Protein AF-A0A9P8DM00-F1 (afdb_monomer)

pLDDT: mean 84.56, std 12.72, range [38.66, 95.94]

Solvent-accessible surface area (backbone atoms only — not comparable to full-atom values): 9082 Å² total; per-residue (Å²): 129,83,69,94,78,45,73,66,55,55,51,45,54,50,52,52,51,48,61,69,70,50,79,86,58,82,42,66,46,72,51,55,75,40,94,86,37,88,88,42,69,42,74,44,47,40,82,42,102,89,41,63,56,70,73,44,56,62,66,75,35,18,30,26,32,101,84,58,50,77,59,54,55,57,74,36,71,67,59,79,47,95,82,64,85,55,57,67,87,50,25,29,53,93,84,64,45,76,64,58,52,50,54,52,48,55,51,36,75,76,53,69,53,59,90,75,42,53,21,62,68,42,23,52,38,45,51,34,34,74,72,68,76,42,73,58,42,67,52,51,37,52,49,41,41,36,52,40,70,66,74,108

InterPro domains:
  IPR000608 Ubiquitin-conjugating (UBC), catalytic core domain [PF00179] (59-138)
  IPR000608 Ubiquitin-conjugating (UBC), catalytic core domain [PS50127] (1-150)
  IPR016135 Ubiquitin-conjugating enzyme/RWD-like [G3DSA:3.10.110.10] (4-58)
  IPR016135 Ubiquitin-conjugating enzyme/RWD-like [G3DSA:3.10.110.10] (59-151)
  IPR016135 Ubiquitin-conjugating enzyme/RWD-like [SSF54495] (8-146)
  IPR023313 Ubiquitin-conjugating enzyme, active site [PS00183] (60-75)
  IPR050113 Ubiquitin-conjugating enzyme E2-like [PTHR24067] (59-141)

Mean predicted aligned error: 6.8 Å

Secondary structure (DSSP, 8-state):
---TT-HHHHHHHHHHHHHHH--SSTTEEEEESSTT-TT-EEEEEEEETTEEE-S-SPP--TTB-TTS-B--GGGS-SSPPTTS-S-GGGS--TT--HHHHHHHHHHHHHS---SS-S-HHHHHHHHHHHTTS--HHHHHHHHHHHHHTT--

Structure (mmCIF, N/CA/C/O backbone):
data_AF-A0A9P8DM00-F1
#
_entry.id   AF-A0A9P8DM00-F1
#
loop_
_atom_site.group_PDB
_atom_site.id
_atom_site.type_symbol
_atom_site.label_atom_id
_atom_site.label_alt_id
_atom_site.label_comp_id
_atom_site.label_asym_id
_atom_site.label_entity_id
_atom_site.label_seq_id
_atom_site.pdbx_PDB_ins_code
_atom_site.Cartn_x
_atom_site.Cartn_y
_atom_site.Cartn_z
_atom_site.occupancy
_atom_site.B_iso_or_equiv
_atom_site.auth_seq_id
_atom_site.auth_comp_id
_atom_site.auth_asym_id
_atom_site.auth_atom_id
_atom_site.pdbx_PDB_model_num
ATOM 1 N N . MET A 1 1 ? 9.308 -17.561 -19.309 1.00 40.72 1 MET A N 1
ATOM 2 C CA . MET A 1 1 ? 10.362 -17.100 -18.381 1.00 40.72 1 MET A CA 1
ATOM 3 C C . MET A 1 1 ? 10.767 -15.709 -18.829 1.00 40.72 1 MET A C 1
ATOM 5 O O . MET A 1 1 ? 11.214 -15.578 -19.961 1.00 40.72 1 MET A O 1
ATOM 9 N N . ALA A 1 2 ? 10.500 -14.673 -18.033 1.00 38.66 2 ALA A N 1
ATOM 10 C CA . ALA A 1 2 ? 10.851 -13.305 -18.405 1.00 38.66 2 ALA A CA 1
ATOM 11 C C . ALA A 1 2 ? 12.381 -13.181 -18.434 1.00 38.66 2 ALA A C 1
ATOM 13 O O . ALA A 1 2 ? 13.049 -13.337 -17.415 1.00 38.66 2 ALA A O 1
ATOM 14 N N . THR A 1 3 ? 12.944 -12.985 -19.623 1.00 45.81 3 THR A N 1
ATOM 15 C CA . THR A 1 3 ? 14.379 -12.784 -19.800 1.00 45.81 3 THR A CA 1
ATOM 16 C C . THR A 1 3 ? 14.797 -11.489 -19.114 1.00 45.81 3 THR A C 1
ATOM 18 O O . THR A 1 3 ? 14.094 -10.480 -19.147 1.00 45.81 3 THR A O 1
ATOM 21 N N . SER A 1 4 ? 15.977 -11.511 -18.509 1.00 51.03 4 SER A N 1
ATOM 22 C CA . SER A 1 4 ? 16.642 -10.436 -17.766 1.00 51.03 4 SER A CA 1
ATOM 23 C C . SER A 1 4 ? 16.974 -9.163 -18.578 1.00 51.03 4 SER A C 1
ATOM 25 O O . SER A 1 4 ? 17.860 -8.413 -18.179 1.00 51.03 4 SER A O 1
ATOM 27 N N . SER A 1 5 ? 16.286 -8.902 -19.695 1.00 58.06 5 SER A N 1
ATOM 28 C CA . SER A 1 5 ? 16.667 -7.951 -20.749 1.00 58.06 5 SER A CA 1
ATOM 29 C C . SER A 1 5 ? 15.751 -6.728 -20.908 1.00 58.06 5 SER A C 1
ATOM 31 O O . SER A 1 5 ? 15.972 -5.930 -21.815 1.00 58.06 5 SER A O 1
ATOM 33 N N . ALA A 1 6 ? 14.720 -6.552 -20.076 1.00 80.25 6 ALA A N 1
ATOM 34 C CA . ALA A 1 6 ? 13.846 -5.378 -20.149 1.00 80.25 6 ALA A CA 1
ATOM 35 C C . ALA A 1 6 ? 14.446 -4.180 -19.376 1.00 80.25 6 ALA A C 1
ATOM 37 O O . ALA A 1 6 ? 14.883 -4.370 -18.239 1.00 80.25 6 ALA A O 1
ATOM 38 N N . PRO A 1 7 ? 14.414 -2.940 -19.910 1.00 89.62 7 PRO A N 1
ATOM 39 C CA . PRO A 1 7 ? 14.871 -1.740 -19.196 1.00 89.62 7 PRO A CA 1
ATOM 40 C C . PRO A 1 7 ? 14.265 -1.585 -17.791 1.00 89.62 7 PRO A C 1
ATOM 42 O O . PRO A 1 7 ? 14.970 -1.221 -16.852 1.00 89.62 7 PRO A O 1
ATOM 45 N N . ALA A 1 8 ? 12.988 -1.950 -17.629 1.00 91.88 8 ALA A N 1
ATOM 46 C CA . ALA A 1 8 ? 12.302 -1.969 -16.338 1.00 91.88 8 ALA A CA 1
ATOM 47 C C . ALA A 1 8 ? 12.944 -2.950 -15.340 1.00 91.88 8 ALA A C 1
ATOM 49 O O . ALA A 1 8 ? 13.168 -2.597 -14.187 1.00 91.88 8 ALA A O 1
ATOM 50 N N . ALA A 1 9 ? 13.319 -4.153 -15.787 1.00 93.56 9 ALA A N 1
ATOM 51 C CA . ALA A 1 9 ? 13.975 -5.143 -14.934 1.00 93.56 9 ALA A CA 1
ATOM 52 C C . ALA A 1 9 ? 15.347 -4.651 -14.444 1.00 93.56 9 ALA A C 1
ATOM 54 O O . ALA A 1 9 ? 15.710 -4.875 -13.293 1.00 93.56 9 ALA A O 1
ATOM 55 N N . SER A 1 10 ? 16.108 -3.958 -15.297 1.00 94.38 10 SER A N 1
ATOM 56 C CA . SER A 1 10 ? 17.395 -3.363 -14.912 1.00 94.38 10 SER A CA 1
ATOM 57 C C . SER A 1 10 ? 17.233 -2.226 -13.899 1.00 94.38 10 SER A C 1
ATOM 59 O O . SER A 1 10 ? 18.013 -2.148 -12.951 1.00 94.38 10 SER A O 1
ATOM 61 N N . LEU A 1 11 ? 16.213 -1.375 -14.070 1.00 94.69 11 LEU A N 1
ATOM 62 C CA . LEU A 1 11 ? 15.884 -0.313 -13.115 1.00 94.69 11 LEU A CA 1
ATOM 63 C C . LEU A 1 11 ? 15.507 -0.893 -11.746 1.00 94.69 11 LEU A C 1
ATOM 65 O O . LEU A 1 11 ? 16.098 -0.502 -10.741 1.00 94.69 11 LEU A O 1
ATOM 69 N N . LEU A 1 12 ? 14.591 -1.864 -11.720 1.00 95.50 12 LEU A N 1
ATOM 70 C CA . LEU A 1 12 ? 14.128 -2.496 -10.484 1.00 95.50 12 LEU A CA 1
ATOM 71 C C . LEU A 1 12 ? 15.259 -3.233 -9.755 1.00 95.50 12 LEU A C 1
ATOM 73 O O . LEU A 1 12 ? 15.365 -3.123 -8.540 1.00 95.50 12 LEU A O 1
ATOM 77 N N . LYS A 1 13 ? 16.170 -3.910 -10.472 1.00 94.44 13 LYS A N 1
ATOM 78 C CA . LYS A 1 13 ? 17.369 -4.524 -9.861 1.00 94.44 13 LYS A CA 1
ATOM 79 C C . LYS A 1 13 ? 18.252 -3.501 -9.156 1.00 94.44 13 LYS A C 1
ATOM 81 O O . LYS A 1 13 ? 18.786 -3.788 -8.087 1.00 94.44 13 LYS A O 1
ATOM 86 N N . ARG A 1 14 ? 18.443 -2.330 -9.771 1.00 94.38 14 ARG A N 1
ATOM 87 C CA . ARG A 1 14 ? 19.230 -1.249 -9.173 1.00 94.38 14 ARG A CA 1
ATOM 88 C C . ARG A 1 14 ? 18.538 -0.718 -7.916 1.00 94.38 14 ARG A C 1
ATOM 90 O O . ARG A 1 14 ? 19.183 -0.677 -6.876 1.00 94.38 14 ARG A O 1
ATOM 97 N N . GLN A 1 15 ? 17.244 -0.410 -8.003 1.00 94.25 15 GLN A N 1
ATOM 98 C CA . GLN A 1 15 ? 16.456 0.098 -6.874 1.00 94.25 15 GLN A CA 1
ATOM 99 C C . GLN A 1 15 ? 16.395 -0.900 -5.710 1.00 94.25 15 GLN A C 1
ATOM 101 O O . GLN A 1 15 ? 16.573 -0.502 -4.566 1.00 94.25 15 GLN A O 1
ATOM 106 N N . LEU A 1 16 ? 16.232 -2.200 -5.983 1.00 93.75 16 LEU A N 1
ATOM 107 C CA . LEU A 1 16 ? 16.249 -3.232 -4.940 1.00 93.75 16 LEU A CA 1
ATOM 108 C C . LEU A 1 16 ? 17.587 -3.239 -4.197 1.00 93.75 16 LEU A C 1
ATOM 110 O O . LEU A 1 16 ? 17.628 -3.257 -2.971 1.00 93.75 16 LEU A O 1
ATOM 114 N N . LYS A 1 17 ? 18.694 -3.185 -4.945 1.00 92.19 17 LYS A N 1
ATOM 115 C CA . LYS A 1 17 ? 20.036 -3.161 -4.360 1.00 92.19 17 LYS A CA 1
ATOM 116 C C . LYS A 1 17 ? 20.283 -1.889 -3.545 1.00 92.19 17 LYS A C 1
ATOM 118 O O . LYS A 1 17 ? 20.928 -1.966 -2.504 1.00 92.19 17 LYS A O 1
ATOM 123 N N . GLU A 1 18 ? 19.792 -0.744 -4.015 1.00 91.06 18 GLU A N 1
ATOM 124 C CA . GLU A 1 18 ? 19.846 0.530 -3.286 1.00 91.06 18 GLU A CA 1
ATOM 125 C C . GLU A 1 18 ? 19.081 0.428 -1.963 1.00 91.06 18 GLU A C 1
ATOM 127 O O . GLU A 1 18 ? 19.649 0.731 -0.919 1.00 91.06 18 GLU A O 1
ATOM 132 N N . MET A 1 19 ? 17.862 -0.113 -1.976 1.00 89.75 19 MET A N 1
ATOM 133 C CA . MET A 1 19 ? 17.061 -0.301 -0.763 1.00 89.75 19 MET A CA 1
ATOM 134 C C . MET A 1 19 ? 17.667 -1.303 0.225 1.00 89.75 19 MET A C 1
ATOM 136 O O . MET A 1 19 ? 17.598 -1.086 1.429 1.00 89.75 19 MET A O 1
ATOM 140 N N . GLN A 1 20 ? 18.283 -2.385 -0.257 1.00 87.75 20 GLN A N 1
ATOM 141 C CA . GLN A 1 20 ? 18.938 -3.381 0.602 1.00 87.75 20 GLN A CA 1
ATOM 142 C C . GLN A 1 20 ? 20.265 -2.886 1.198 1.00 87.75 20 GLN A C 1
ATOM 144 O O . GLN A 1 20 ? 20.689 -3.368 2.248 1.00 87.75 20 GLN A O 1
ATOM 149 N N . ALA A 1 21 ? 20.948 -1.958 0.523 1.00 85.62 21 ALA A N 1
ATOM 150 C CA . ALA A 1 21 ? 22.197 -1.363 0.997 1.00 85.62 21 ALA A CA 1
ATOM 151 C C . ALA A 1 21 ? 21.978 -0.089 1.830 1.00 85.62 21 ALA A C 1
ATOM 153 O O . ALA A 1 21 ? 22.847 0.278 2.629 1.00 85.62 21 ALA A O 1
ATOM 154 N N . GLY A 1 22 ? 20.852 0.592 1.614 1.00 72.06 22 GLY A N 1
ATOM 155 C CA . GLY A 1 22 ? 20.479 1.830 2.279 1.00 72.06 22 GLY A CA 1
ATOM 156 C C . GLY A 1 22 ? 20.305 1.629 3.779 1.00 72.06 22 GLY A C 1
ATOM 157 O O . GLY A 1 22 ? 19.653 0.693 4.233 1.00 72.06 22 GLY A O 1
ATOM 158 N N . LYS A 1 23 ? 20.898 2.529 4.566 1.00 66.62 23 LYS A N 1
ATOM 159 C CA . LYS A 1 23 ? 20.697 2.594 6.025 1.00 66.62 23 LYS A CA 1
ATOM 160 C C . LYS A 1 23 ? 19.678 3.662 6.419 1.00 66.62 23 LYS A C 1
ATOM 162 O O . LYS A 1 23 ? 19.413 3.842 7.603 1.00 66.62 23 LYS A O 1
ATOM 167 N N . ASP A 1 24 ? 19.151 4.371 5.427 1.00 64.25 24 ASP A N 1
ATOM 168 C CA . ASP A 1 24 ? 18.472 5.649 5.618 1.00 64.25 24 ASP A CA 1
ATOM 169 C C . ASP A 1 24 ? 17.006 5.489 6.033 1.00 64.25 24 ASP A C 1
ATOM 171 O O . ASP A 1 24 ? 16.407 6.444 6.524 1.00 64.25 24 ASP A O 1
ATOM 175 N N . ILE A 1 25 ? 16.445 4.275 5.930 1.00 65.69 25 ILE A N 1
ATOM 176 C CA . ILE A 1 25 ? 15.095 3.979 6.413 1.00 65.69 25 ILE A CA 1
ATOM 177 C C . ILE A 1 25 ? 15.129 2.835 7.430 1.00 65.69 25 ILE A C 1
ATOM 179 O O . ILE A 1 25 ? 15.028 1.660 7.059 1.00 65.69 25 ILE A O 1
ATOM 183 N N . PRO A 1 26 ? 15.286 3.147 8.730 1.00 68.56 26 PRO A N 1
ATOM 184 C CA . PRO A 1 26 ? 15.208 2.135 9.768 1.00 68.56 26 PRO A CA 1
ATOM 185 C C . PRO A 1 26 ? 13.828 1.474 9.737 1.00 68.56 26 PRO A C 1
ATOM 187 O O . PRO A 1 26 ? 12.801 2.145 9.672 1.00 68.56 26 PRO A 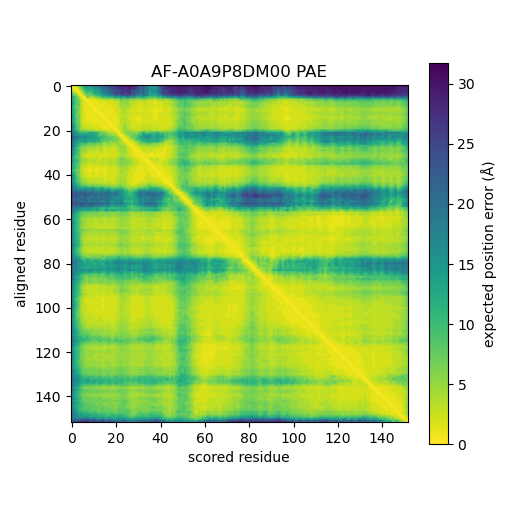O 1
ATOM 190 N N . GLY A 1 27 ? 13.817 0.145 9.776 1.00 73.31 27 GLY A N 1
ATOM 191 C CA . GLY A 1 27 ? 12.584 -0.631 9.848 1.00 73.31 27 GLY A CA 1
ATOM 192 C C . GLY A 1 27 ? 12.014 -1.111 8.517 1.00 73.31 27 GLY A C 1
ATOM 193 O O . GLY A 1 27 ? 11.008 -1.805 8.537 1.00 73.31 27 GLY A O 1
ATOM 194 N N . ILE A 1 28 ? 12.642 -0.836 7.371 1.00 80.56 28 ILE A N 1
ATOM 195 C CA . ILE A 1 28 ? 12.250 -1.468 6.103 1.00 80.56 28 ILE A CA 1
ATOM 196 C C . ILE A 1 28 ? 13.187 -2.633 5.792 1.00 80.56 28 ILE A C 1
ATOM 198 O O . ILE A 1 28 ? 14.405 -2.476 5.754 1.00 80.56 28 ILE A O 1
ATOM 202 N N . SER A 1 29 ? 12.612 -3.797 5.508 1.00 84.12 29 SER A N 1
ATOM 203 C CA . SER A 1 29 ? 13.309 -4.906 4.860 1.00 84.12 29 SER A CA 1
ATOM 204 C C . SER A 1 29 ? 12.566 -5.273 3.582 1.00 84.12 29 SER A C 1
ATOM 206 O O . SER A 1 29 ? 11.340 -5.340 3.581 1.00 84.12 29 SER A O 1
ATOM 208 N N . CYS A 1 30 ? 13.292 -5.475 2.485 1.00 89.62 30 CYS A N 1
ATOM 209 C CA . CYS A 1 30 ? 12.709 -5.846 1.200 1.00 89.62 30 CYS A CA 1
ATOM 210 C C . CYS A 1 30 ? 13.487 -6.989 0.540 1.00 89.62 30 CYS A C 1
ATOM 212 O O . CYS A 1 30 ? 14.722 -7.059 0.595 1.00 89.62 30 CYS A O 1
ATOM 214 N N . GLY A 1 31 ? 12.738 -7.880 -0.096 1.00 91.69 31 GLY A N 1
ATOM 215 C CA . GLY A 1 31 ? 13.225 -9.063 -0.788 1.00 91.69 31 GLY A CA 1
ATOM 216 C C . GLY A 1 31 ? 12.353 -9.388 -1.993 1.00 91.69 31 GLY A C 1
ATOM 217 O O . GLY A 1 31 ? 11.377 -8.695 -2.286 1.00 91.69 31 GLY A O 1
ATOM 218 N N . LEU A 1 32 ? 12.723 -10.441 -2.715 1.00 94.56 32 LEU A N 1
ATOM 219 C CA . LEU A 1 32 ? 11.905 -10.976 -3.795 1.00 94.56 32 LEU A CA 1
ATOM 220 C C . LEU A 1 32 ? 11.110 -12.158 -3.270 1.00 94.56 32 LEU A C 1
ATOM 222 O O . LEU A 1 32 ? 11.670 -13.029 -2.614 1.00 94.56 32 LEU A O 1
ATOM 226 N N . VAL A 1 33 ? 9.832 -12.232 -3.641 1.00 92.31 33 VAL A N 1
ATOM 227 C CA . VAL A 1 33 ? 9.010 -13.423 -3.361 1.00 92.31 33 VAL A CA 1
ATOM 228 C C . VAL A 1 33 ? 9.616 -14.652 -4.053 1.00 92.31 33 VAL A C 1
ATOM 230 O O . VAL A 1 33 ? 9.567 -15.773 -3.554 1.00 92.31 33 VAL A O 1
ATOM 233 N N . ASN A 1 34 ? 10.201 -14.435 -5.233 1.00 91.88 34 ASN A N 1
ATOM 234 C CA . ASN A 1 34 ? 10.924 -15.435 -6.001 1.00 91.88 34 ASN A CA 1
ATOM 235 C C . ASN A 1 34 ? 12.136 -14.776 -6.663 1.00 91.88 34 ASN A C 1
ATOM 237 O O . ASN A 1 34 ? 11.972 -13.862 -7.470 1.00 91.88 34 ASN A O 1
ATOM 241 N N . ASP A 1 35 ? 13.340 -15.290 -6.404 1.00 90.56 35 ASP A N 1
ATOM 242 C CA . ASP A 1 35 ? 14.604 -14.762 -6.948 1.00 90.56 35 ASP A CA 1
ATOM 243 C C . ASP A 1 35 ? 14.643 -14.679 -8.486 1.00 90.56 35 ASP A C 1
ATOM 245 O O . ASP A 1 35 ? 15.432 -13.930 -9.069 1.00 90.56 35 ASP A O 1
ATOM 249 N N . ASN A 1 36 ? 13.771 -15.424 -9.170 1.00 91.25 36 ASN A N 1
ATOM 250 C CA . ASN A 1 36 ? 13.654 -15.407 -10.626 1.00 91.25 36 ASN A CA 1
ATOM 251 C C . ASN A 1 36 ? 12.684 -14.337 -11.161 1.00 91.25 36 ASN A C 1
ATOM 253 O O . ASN A 1 36 ? 12.569 -14.189 -12.381 1.00 91.25 36 ASN A O 1
ATOM 257 N N . ASN A 1 37 ? 11.981 -13.600 -10.295 1.00 93.38 37 ASN A N 1
ATOM 258 C CA . ASN A 1 37 ? 10.991 -12.596 -10.673 1.00 93.38 37 ASN A CA 1
ATOM 259 C C . ASN A 1 37 ? 11.233 -11.251 -9.970 1.00 93.38 37 ASN A C 1
ATOM 261 O O . ASN A 1 37 ? 10.749 -10.996 -8.875 1.00 93.38 37 ASN A O 1
ATOM 265 N N . ILE A 1 38 ? 11.913 -10.334 -10.661 1.00 94.31 38 ILE A N 1
ATOM 266 C CA . ILE A 1 38 ? 12.174 -8.974 -10.162 1.00 94.31 38 ILE A CA 1
ATOM 267 C C . ILE A 1 38 ? 10.913 -8.096 -10.052 1.00 94.31 38 ILE A C 1
ATOM 269 O O . ILE A 1 38 ? 11.005 -6.971 -9.579 1.00 94.31 38 ILE A O 1
ATOM 273 N N . PHE A 1 39 ? 9.750 -8.548 -10.519 1.00 94.88 39 PHE A N 1
ATOM 274 C CA . PHE A 1 39 ? 8.514 -7.759 -10.485 1.00 94.88 39 PHE A CA 1
ATOM 275 C C . PHE A 1 39 ? 7.638 -8.059 -9.260 1.00 94.88 39 PHE A C 1
ATOM 277 O O . PHE A 1 39 ? 6.638 -7.376 -9.063 1.00 94.88 39 PHE A O 1
ATOM 284 N N . GLU A 1 40 ? 8.009 -9.044 -8.435 1.00 94.38 40 GLU A N 1
ATOM 285 C CA . GLU A 1 40 ? 7.261 -9.443 -7.237 1.00 94.38 40 GLU A CA 1
ATOM 286 C C . GLU A 1 40 ? 8.149 -9.360 -5.998 1.00 94.38 40 GLU A C 1
ATOM 288 O O . GLU A 1 40 ? 9.096 -10.132 -5.828 1.00 94.38 40 GLU A O 1
ATOM 293 N N . TRP A 1 41 ? 7.863 -8.370 -5.157 1.00 93.69 41 TRP A N 1
ATOM 294 C CA . TRP A 1 41 ? 8.661 -8.053 -3.980 1.00 93.69 41 TRP A CA 1
ATOM 295 C C . TRP A 1 41 ? 7.864 -8.366 -2.723 1.00 93.69 41 TRP A C 1
ATOM 297 O O . TRP A 1 41 ? 6.656 -8.137 -2.670 1.00 93.69 41 TRP A O 1
ATOM 307 N N . GLU A 1 42 ? 8.565 -8.843 -1.708 1.00 90.25 42 GLU A N 1
ATOM 308 C CA . GLU A 1 42 ? 8.071 -8.900 -0.341 1.00 90.25 42 GLU A CA 1
ATOM 309 C C . GLU A 1 42 ? 8.731 -7.788 0.471 1.00 90.25 42 GLU A C 1
ATOM 311 O O . GLU A 1 42 ? 9.924 -7.505 0.329 1.00 90.25 42 GLU A O 1
ATOM 316 N N . VAL A 1 43 ? 7.938 -7.119 1.302 1.00 87.62 43 VAL A N 1
ATOM 317 C CA . VAL A 1 43 ? 8.403 -6.012 2.134 1.00 87.62 43 VAL A CA 1
ATOM 318 C C . VAL A 1 43 ? 7.909 -6.236 3.550 1.00 87.62 43 VAL A C 1
ATOM 320 O O . VAL A 1 43 ? 6.718 -6.429 3.777 1.00 87.62 43 VAL A O 1
ATOM 323 N N . MET A 1 44 ? 8.828 -6.166 4.505 1.00 81.38 44 MET A N 1
ATOM 324 C CA . MET A 1 44 ? 8.527 -6.144 5.928 1.00 81.38 44 MET A CA 1
ATOM 325 C C . MET A 1 44 ? 8.746 -4.731 6.461 1.00 81.38 44 MET A C 1
ATOM 327 O O . MET A 1 44 ? 9.831 -4.161 6.311 1.00 81.38 44 MET A O 1
ATOM 331 N N . LEU A 1 45 ? 7.710 -4.182 7.094 1.00 79.12 45 LEU A N 1
ATOM 332 C CA . LEU A 1 45 ? 7.738 -2.871 7.735 1.00 79.12 45 LEU A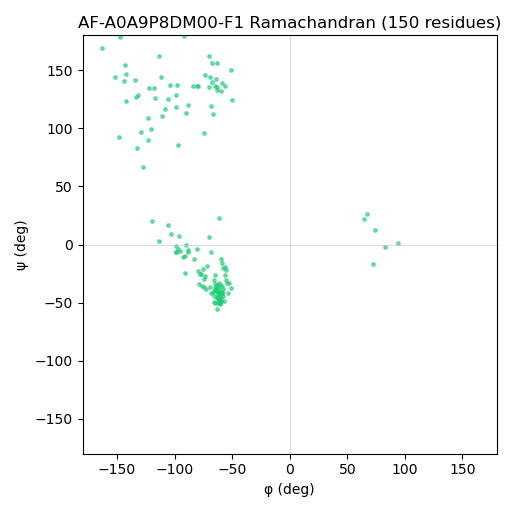 CA 1
ATOM 333 C C . LEU A 1 45 ? 7.729 -3.045 9.260 1.00 79.12 45 LEU A C 1
ATOM 335 O O . LEU A 1 45 ? 6.765 -3.538 9.848 1.00 79.12 45 LEU A O 1
ATOM 339 N N . MET A 1 46 ? 8.801 -2.605 9.906 1.00 74.31 46 MET A N 1
ATOM 340 C CA . MET A 1 46 ? 8.923 -2.443 11.352 1.00 74.31 46 MET A CA 1
ATOM 341 C C . MET A 1 46 ? 8.633 -0.976 11.673 1.00 74.31 46 MET A C 1
ATOM 343 O O . MET A 1 46 ? 9.533 -0.140 11.693 1.00 74.31 46 MET A O 1
ATOM 347 N N . ILE A 1 47 ? 7.351 -0.652 11.843 1.00 65.62 47 ILE A N 1
ATOM 348 C CA . ILE A 1 47 ? 6.885 0.737 11.985 1.00 65.62 47 ILE A CA 1
ATOM 349 C C . ILE A 1 47 ? 7.177 1.271 13.402 1.00 65.62 47 ILE A C 1
ATOM 351 O O . ILE A 1 47 ? 7.386 2.468 13.577 1.00 65.62 47 ILE A O 1
ATOM 355 N N . SER A 1 48 ? 7.292 0.393 14.404 1.00 60.25 48 SER A N 1
ATOM 356 C CA . SER A 1 48 ? 7.907 0.682 15.709 1.00 60.25 48 SER A CA 1
ATOM 357 C C . SER A 1 48 ? 8.255 -0.617 16.450 1.00 60.25 48 SER A C 1
ATOM 359 O O . SER A 1 48 ? 7.783 -1.689 16.065 1.00 60.25 48 SER A O 1
ATOM 361 N N . ASP A 1 49 ? 9.023 -0.527 17.545 1.00 53.06 49 ASP A N 1
ATOM 362 C CA . ASP A 1 49 ? 9.280 -1.657 18.463 1.00 53.06 49 ASP A CA 1
ATOM 363 C C . ASP A 1 49 ? 7.980 -2.290 19.005 1.00 53.06 49 ASP A C 1
ATOM 365 O O . ASP A 1 49 ? 7.964 -3.462 19.378 1.00 53.06 49 ASP A O 1
ATOM 369 N N . ASP A 1 50 ? 6.875 -1.537 18.977 1.00 49.03 50 ASP A N 1
ATOM 370 C CA . ASP A 1 50 ? 5.555 -1.963 19.446 1.00 49.03 50 ASP A CA 1
ATOM 371 C C . ASP A 1 50 ? 4.676 -2.577 18.339 1.00 49.03 50 ASP A C 1
ATOM 373 O O . ASP A 1 50 ? 3.596 -3.097 18.630 1.00 49.03 50 ASP A O 1
ATOM 377 N N . CYS A 1 51 ? 5.069 -2.477 17.061 1.00 51.66 51 CYS A N 1
ATOM 378 C CA . CYS A 1 51 ? 4.200 -2.847 15.946 1.00 51.66 51 CYS A CA 1
ATOM 379 C C . CYS A 1 51 ? 4.983 -3.391 14.745 1.00 51.66 51 CYS A C 1
ATOM 381 O O . CYS A 1 51 ? 5.413 -2.659 13.847 1.00 51.66 51 CYS A O 1
ATOM 383 N N . LYS A 1 52 ? 5.134 -4.717 14.726 1.00 52.47 52 LYS A N 1
ATOM 384 C CA . LYS A 1 52 ? 5.572 -5.466 13.548 1.00 52.47 52 LYS A CA 1
ATOM 385 C C . LYS A 1 52 ? 4.330 -5.819 12.727 1.00 52.47 52 LYS A C 1
ATOM 387 O O . LYS A 1 52 ? 3.433 -6.474 13.249 1.00 52.47 52 LYS A O 1
ATOM 392 N N . TYR A 1 53 ? 4.257 -5.369 11.476 1.00 59.75 53 TYR A N 1
ATOM 393 C CA . TYR A 1 53 ? 3.144 -5.701 10.583 1.00 59.75 53 TYR A CA 1
ATOM 394 C C . TYR A 1 53 ? 3.549 -6.848 9.656 1.00 59.75 53 TYR A C 1
ATOM 396 O O . TYR A 1 53 ? 4.469 -6.693 8.856 1.00 59.75 53 TYR A O 1
ATOM 404 N N . TYR A 1 54 ? 2.844 -7.979 9.747 1.00 53.62 54 TYR A N 1
ATOM 405 C CA . TYR A 1 54 ? 3.138 -9.187 8.960 1.00 53.62 54 TYR A CA 1
ATOM 406 C C . TYR A 1 54 ? 2.188 -9.422 7.777 1.00 53.62 54 TYR A C 1
ATOM 408 O O . TYR A 1 54 ? 2.244 -10.466 7.139 1.00 53.62 54 TYR A O 1
ATOM 416 N N . GLY A 1 55 ? 1.327 -8.455 7.442 1.00 60.41 55 GLY A N 1
ATOM 417 C CA . GLY A 1 55 ? 0.415 -8.547 6.293 1.00 60.41 55 GLY A CA 1
ATOM 418 C C . GLY A 1 55 ? -0.755 -9.529 6.462 1.00 60.41 55 GLY A C 1
ATOM 419 O O . GLY A 1 55 ? -1.746 -9.390 5.749 1.00 60.41 55 GLY A O 1
ATOM 420 N N . ASP A 1 56 ? -0.682 -10.445 7.429 1.00 67.81 56 ASP A N 1
ATOM 421 C CA . ASP A 1 56 ? -1.741 -11.380 7.815 1.00 67.81 56 ASP A CA 1
ATOM 422 C C . ASP A 1 56 ? -1.900 -11.393 9.354 1.00 67.81 56 ASP A C 1
ATOM 424 O O . ASP A 1 56 ? -0.890 -11.553 10.042 1.00 67.81 56 ASP A O 1
ATOM 428 N N . PRO A 1 57 ? -3.109 -11.191 9.918 1.00 77.81 57 PRO A N 1
ATOM 429 C CA . PRO A 1 57 ? -4.330 -10.790 9.223 1.00 77.81 57 PRO A CA 1
ATOM 430 C C . PRO A 1 57 ? -4.208 -9.405 8.588 1.00 77.81 57 PRO A C 1
ATOM 432 O O . PRO A 1 57 ? -3.415 -8.559 9.011 1.00 77.81 57 PRO A O 1
ATOM 435 N N . ILE A 1 58 ? -5.034 -9.174 7.563 1.00 87.31 58 ILE A N 1
ATOM 436 C CA . ILE A 1 58 ? -5.128 -7.887 6.866 1.00 87.31 58 ILE A CA 1
ATOM 437 C C . ILE A 1 58 ? -5.311 -6.767 7.903 1.00 87.31 58 ILE A C 1
ATOM 439 O O . ILE A 1 58 ? -6.255 -6.828 8.701 1.00 87.31 58 ILE A O 1
ATOM 443 N N . PRO A 1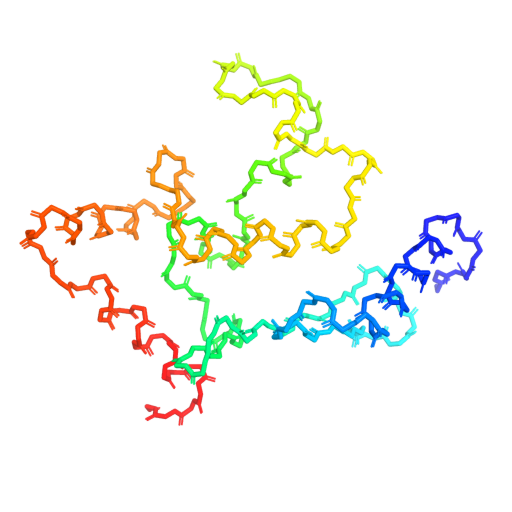 59 ? -4.442 -5.737 7.920 1.00 87.12 59 PRO A N 1
ATOM 444 C CA . PRO A 1 59 ? -4.495 -4.730 8.967 1.00 87.12 59 PRO A CA 1
ATOM 445 C C . PRO A 1 59 ? -5.814 -3.953 8.952 1.00 87.12 59 PRO A C 1
ATOM 447 O O . PRO A 1 59 ? -6.272 -3.476 7.912 1.00 87.12 59 PRO A O 1
ATOM 450 N N . PHE A 1 60 ? -6.401 -3.757 10.133 1.00 90.81 60 PHE A N 1
ATOM 451 C CA . PHE A 1 60 ? -7.567 -2.894 10.289 1.00 90.81 60 PHE A CA 1
ATOM 452 C C . PHE A 1 60 ? -7.147 -1.420 10.208 1.00 90.81 60 PHE A C 1
ATOM 454 O O . PHE A 1 60 ? -6.689 -0.844 11.198 1.00 90.81 60 PHE A O 1
ATOM 461 N N . HIS A 1 61 ? -7.272 -0.821 9.021 1.00 92.56 61 HIS A N 1
ATOM 462 C CA . HIS A 1 61 ? -6.766 0.520 8.726 1.00 92.56 61 HIS A CA 1
ATOM 463 C C . HIS A 1 61 ? -7.699 1.290 7.769 1.00 92.56 61 HIS A C 1
ATOM 465 O O . HIS A 1 61 ? -8.183 0.687 6.810 1.00 92.56 61 HIS A O 1
ATOM 471 N N . PRO A 1 62 ? -7.924 2.612 7.954 1.00 95.94 62 PRO A N 1
ATOM 472 C CA . PRO A 1 62 ? -8.793 3.420 7.084 1.00 95.94 62 PRO A CA 1
ATOM 473 C C . PRO A 1 62 ? -8.461 3.337 5.591 1.00 95.94 62 PRO A C 1
ATOM 475 O O . PRO A 1 62 ? -9.355 3.378 4.754 1.00 95.94 62 PRO A O 1
ATOM 478 N N . ASN A 1 63 ? -7.181 3.189 5.254 1.00 95.50 63 ASN A N 1
ATOM 479 C CA . ASN A 1 63 ? -6.685 3.197 3.876 1.00 95.50 63 ASN A CA 1
ATOM 480 C C . ASN A 1 63 ? -6.291 1.811 3.332 1.00 95.50 63 ASN A C 1
ATOM 482 O O . ASN A 1 63 ? -5.565 1.735 2.346 1.00 95.50 63 ASN A O 1
ATOM 486 N N . ILE A 1 64 ? -6.734 0.718 3.962 1.00 93.94 64 ILE A N 1
ATOM 487 C CA . ILE A 1 64 ? -6.497 -0.650 3.472 1.00 93.94 64 ILE A CA 1
ATOM 488 C C . ILE A 1 64 ? -7.839 -1.302 3.144 1.00 93.94 64 ILE A C 1
ATOM 490 O O . ILE A 1 64 ? -8.741 -1.336 3.979 1.00 93.94 64 ILE A O 1
ATOM 494 N N . TYR A 1 65 ? -7.972 -1.809 1.922 1.00 93.81 65 TYR A N 1
ATOM 495 C CA . TYR A 1 65 ? -9.148 -2.556 1.483 1.00 93.81 65 TYR A CA 1
ATOM 496 C C . TYR A 1 65 ? -9.229 -3.929 2.164 1.00 93.81 65 TYR A C 1
ATOM 498 O O . TYR A 1 65 ? -8.228 -4.483 2.610 1.00 93.81 65 TYR A O 1
ATOM 506 N N . GLU A 1 66 ? -10.410 -4.547 2.145 1.00 90.50 66 GLU A N 1
ATOM 507 C CA . GLU A 1 66 ? -10.641 -5.897 2.693 1.00 90.50 66 GLU A CA 1
ATOM 508 C C . GLU A 1 66 ? -9.782 -6.997 2.049 1.00 90.50 66 GLU A C 1
ATOM 510 O O . GLU A 1 66 ? -9.665 -8.084 2.599 1.00 90.50 66 GLU A O 1
ATOM 515 N N . ASN A 1 67 ? -9.178 -6.728 0.888 1.00 90.00 67 ASN A N 1
ATOM 516 C CA . ASN A 1 67 ? -8.254 -7.628 0.196 1.00 90.00 67 ASN A CA 1
ATOM 517 C C . ASN A 1 67 ? -6.769 -7.332 0.490 1.00 90.00 67 ASN A C 1
ATOM 519 O O . ASN A 1 67 ? -5.899 -7.877 -0.186 1.00 90.00 67 ASN A O 1
ATOM 523 N N . GLY A 1 68 ? -6.476 -6.430 1.430 1.00 90.19 68 GLY A N 1
ATOM 524 C CA . GLY A 1 68 ? -5.120 -6.056 1.830 1.00 90.19 68 GLY A CA 1
ATOM 525 C C . GLY A 1 68 ? -4.449 -5.015 0.934 1.00 90.19 68 GLY A C 1
ATOM 526 O O . GLY A 1 68 ? -3.332 -4.596 1.231 1.00 90.19 68 GLY A O 1
ATOM 527 N N . LYS A 1 69 ? -5.102 -4.552 -0.142 1.00 92.12 69 LYS A N 1
ATOM 528 C CA . LYS A 1 69 ? -4.542 -3.489 -0.988 1.00 92.12 69 LYS A CA 1
ATOM 529 C C . LYS A 1 69 ? -4.549 -2.147 -0.256 1.00 92.12 69 LYS A C 1
ATOM 531 O O . LYS A 1 69 ? -5.553 -1.759 0.338 1.00 92.12 69 LYS A O 1
ATOM 536 N N . LEU A 1 70 ? -3.437 -1.427 -0.360 1.00 92.56 70 LEU A N 1
ATOM 537 C CA . LEU A 1 70 ? -3.284 -0.063 0.134 1.00 92.56 70 LEU A CA 1
ATOM 538 C C . LEU A 1 70 ? -3.899 0.941 -0.851 1.00 92.56 70 LEU A C 1
ATOM 540 O O . LEU A 1 70 ? -3.670 0.846 -2.056 1.00 92.56 70 LEU A O 1
ATOM 544 N N . CYS A 1 71 ? -4.631 1.920 -0.328 1.00 93.69 71 CYS A N 1
ATOM 545 C CA . CYS A 1 71 ? -5.150 3.061 -1.075 1.00 93.69 71 CYS A CA 1
ATOM 546 C C . CYS A 1 71 ? -4.427 4.333 -0.627 1.00 93.69 71 CYS A C 1
ATOM 548 O O . CYS A 1 71 ? -4.605 4.783 0.503 1.00 93.69 71 CYS A O 1
ATOM 550 N N . ILE A 1 72 ? -3.602 4.909 -1.494 1.00 92.88 72 ILE A N 1
ATOM 551 C CA . ILE A 1 72 ? -2.879 6.153 -1.224 1.00 92.88 72 ILE A CA 1
ATOM 552 C C . ILE A 1 72 ? -2.627 6.876 -2.549 1.00 92.88 72 ILE A C 1
ATOM 554 O O . ILE A 1 72 ? -2.363 6.227 -3.563 1.00 92.88 72 ILE A O 1
ATOM 558 N N . SER A 1 73 ? -2.682 8.207 -2.529 1.00 92.12 73 SER A N 1
ATOM 559 C CA . SER A 1 73 ? -2.624 9.054 -3.726 1.00 92.12 73 SER A CA 1
ATOM 560 C C . SER A 1 73 ? -1.414 8.769 -4.620 1.00 92.12 73 SER A C 1
ATOM 562 O O . SER A 1 73 ? -1.578 8.621 -5.825 1.00 92.12 73 SER A O 1
ATOM 564 N N . ILE A 1 74 ? -0.222 8.548 -4.050 1.00 93.62 74 ILE A N 1
ATOM 565 C CA . ILE A 1 74 ? 1.013 8.233 -4.803 1.00 93.62 74 ILE A CA 1
ATOM 566 C C . ILE A 1 74 ? 0.895 6.978 -5.693 1.00 93.62 74 ILE A C 1
ATOM 568 O O . ILE A 1 74 ? 1.676 6.815 -6.630 1.00 93.62 74 ILE A O 1
ATOM 572 N N . LEU A 1 75 ? -0.066 6.088 -5.415 1.00 93.44 75 LEU A N 1
ATOM 573 C CA . LEU A 1 75 ? -0.350 4.884 -6.204 1.00 93.44 75 LEU A CA 1
ATOM 574 C C . LEU A 1 75 ? -1.525 5.056 -7.176 1.00 93.44 75 LEU A C 1
ATOM 576 O O . LEU A 1 75 ? -1.790 4.152 -7.971 1.00 93.44 75 LEU A O 1
ATOM 580 N N . HIS A 1 76 ? -2.241 6.180 -7.126 1.00 91.31 76 HIS A N 1
ATOM 581 C CA . HIS A 1 76 ? -3.306 6.467 -8.077 1.00 91.31 76 HIS A CA 1
ATOM 582 C C . HIS A 1 76 ? -2.720 6.721 -9.471 1.00 91.31 76 HIS A C 1
ATOM 584 O O . HIS A 1 76 ? -1.638 7.308 -9.577 1.00 91.31 76 HIS A O 1
ATOM 590 N N . PRO A 1 77 ? -3.408 6.290 -10.546 1.00 89.88 77 PRO A N 1
ATOM 591 C CA . PRO A 1 77 ? -2.965 6.525 -11.915 1.00 89.88 77 PRO A CA 1
ATOM 592 C C . PRO A 1 77 ? -2.630 8.002 -12.174 1.00 89.88 77 PRO A C 1
ATOM 594 O O . PRO A 1 77 ? -3.256 8.878 -11.584 1.00 89.88 77 PRO A O 1
ATOM 597 N N . PRO A 1 78 ? -1.695 8.302 -13.092 1.00 85.81 78 PRO A N 1
ATOM 598 C CA . PRO A 1 78 ? -1.229 9.666 -13.372 1.00 85.81 78 PRO A CA 1
ATOM 599 C C . PRO A 1 78 ? -2.270 10.558 -14.080 1.00 85.81 78 PRO A C 1
ATOM 601 O O . PRO A 1 78 ? -1.934 11.646 -14.538 1.00 85.81 78 PRO A O 1
ATOM 604 N N . GLU A 1 79 ? -3.503 10.082 -14.245 1.00 81.12 79 GLU A N 1
ATOM 605 C CA . GLU A 1 79 ? -4.585 10.806 -14.911 1.00 81.12 79 GLU A CA 1
ATOM 606 C C . GLU A 1 79 ? -5.004 12.028 -14.080 1.00 81.12 79 GLU A C 1
ATOM 608 O O . GLU A 1 79 ? -4.793 12.068 -12.864 1.00 81.12 79 GLU A O 1
ATOM 613 N N . GLU A 1 80 ? -5.590 13.041 -14.721 1.00 72.81 80 GLU A N 1
ATOM 614 C CA . GLU A 1 80 ? -6.212 14.143 -13.983 1.00 72.81 80 GLU A CA 1
ATOM 615 C C . GLU A 1 80 ? -7.410 13.610 -13.196 1.00 72.81 80 GLU A C 1
ATOM 617 O O . GLU A 1 80 ? -8.171 12.773 -13.684 1.00 72.81 80 GLU A O 1
ATOM 622 N N . ASP A 1 81 ? -7.546 14.046 -11.946 1.00 75.25 81 ASP A N 1
ATOM 623 C CA . ASP A 1 81 ? -8.675 13.633 -11.126 1.00 75.25 81 ASP A CA 1
ATOM 624 C C . ASP A 1 81 ? -9.956 14.243 -11.681 1.00 75.25 81 ASP A C 1
ATOM 626 O O . ASP A 1 81 ? -10.085 15.465 -11.719 1.00 75.25 81 ASP A O 1
ATOM 630 N N . GLU A 1 82 ? -10.912 13.402 -12.084 1.00 72.69 82 GLU A N 1
ATOM 631 C CA . GLU A 1 82 ? -12.192 13.848 -12.653 1.00 72.69 82 GLU A CA 1
ATOM 632 C C . GLU A 1 82 ? -12.922 14.815 -11.706 1.00 72.69 82 GLU A C 1
ATOM 634 O O . GLU A 1 82 ? -13.618 15.732 -12.144 1.00 72.69 82 GLU A O 1
ATOM 639 N N . TYR A 1 83 ? -12.718 14.639 -10.401 1.00 75.94 83 TYR A N 1
ATOM 640 C CA . TYR A 1 83 ? -13.345 15.436 -9.356 1.00 75.94 83 TYR A CA 1
ATOM 641 C C . TYR A 1 83 ? -12.455 16.562 -8.802 1.00 75.94 83 TYR A C 1
ATOM 643 O O . TYR A 1 83 ? -12.936 17.387 -8.024 1.00 75.94 83 TYR A O 1
ATOM 651 N N . GLY A 1 84 ? -11.183 16.626 -9.211 1.00 76.81 84 GLY A N 1
ATOM 652 C CA . GLY A 1 84 ? -10.227 17.657 -8.797 1.00 76.81 84 GLY A CA 1
ATOM 653 C C . GLY A 1 84 ? -9.870 17.659 -7.306 1.00 76.81 84 GLY A C 1
ATOM 654 O O . GLY A 1 84 ? -9.442 18.695 -6.797 1.00 76.81 84 GLY A O 1
ATOM 655 N N . TYR A 1 85 ? -10.058 16.545 -6.597 1.00 77.06 85 TYR A N 1
ATOM 656 C CA . TYR A 1 85 ? -9.700 16.417 -5.182 1.00 77.06 85 TYR A CA 1
ATOM 657 C C . TYR A 1 85 ? -8.199 16.193 -4.973 1.00 77.06 85 TYR A C 1
ATOM 659 O O . TYR A 1 85 ? -7.685 16.535 -3.912 1.00 77.06 85 TYR A O 1
ATOM 667 N N . GLU A 1 86 ? -7.502 15.645 -5.972 1.00 81.50 86 GLU A N 1
ATOM 668 C CA . GLU A 1 86 ? -6.067 15.351 -5.909 1.00 81.50 86 GLU A CA 1
ATOM 669 C C . GLU A 1 86 ? -5.289 16.140 -6.964 1.00 81.50 86 GLU A C 1
ATOM 671 O O . GLU A 1 86 ? -5.659 16.177 -8.143 1.00 81.50 86 GLU A O 1
ATOM 676 N N . ALA A 1 87 ? -4.163 16.732 -6.566 1.00 83.25 87 ALA A N 1
ATOM 677 C CA . ALA A 1 87 ? -3.248 17.335 -7.523 1.00 83.25 87 ALA A CA 1
ATOM 678 C C . ALA A 1 87 ? -2.480 16.247 -8.290 1.00 83.25 87 ALA A C 1
ATOM 680 O O . ALA A 1 87 ? -2.064 15.237 -7.725 1.00 83.25 87 ALA A O 1
ATOM 681 N N . ALA A 1 88 ? -2.173 16.487 -9.570 1.00 82.31 88 ALA A N 1
ATOM 682 C CA . ALA A 1 88 ? -1.351 15.567 -10.367 1.00 82.31 88 ALA A CA 1
ATOM 683 C C . ALA A 1 88 ? 0.031 15.289 -9.733 1.00 82.31 88 ALA A C 1
ATOM 685 O O . ALA A 1 88 ? 0.609 14.225 -9.932 1.00 82.31 88 ALA A O 1
ATOM 686 N N . SER A 1 89 ? 0.556 16.226 -8.932 1.00 84.44 89 SER A N 1
ATOM 687 C CA . SER A 1 89 ? 1.802 16.057 -8.173 1.00 84.44 89 SER A CA 1
ATOM 688 C C . SER A 1 89 ? 1.696 15.093 -6.988 1.00 84.44 89 SER A C 1
ATOM 690 O O . SER A 1 89 ? 2.724 14.645 -6.488 1.00 84.44 89 SER A O 1
ATOM 692 N N . GLU A 1 90 ? 0.484 14.805 -6.516 1.00 86.06 90 GLU A N 1
ATOM 693 C CA . GLU A 1 90 ? 0.214 13.879 -5.409 1.00 86.06 90 GLU A CA 1
ATOM 694 C C . GLU A 1 90 ? -0.030 12.446 -5.904 1.00 86.06 90 GLU A C 1
ATOM 696 O O . GLU A 1 90 ? -0.054 11.520 -5.096 1.00 86.06 90 GLU A O 1
ATOM 701 N N . ARG A 1 91 ? -0.177 12.264 -7.224 1.00 91.50 91 ARG A N 1
ATOM 702 C CA . ARG A 1 91 ? -0.437 10.985 -7.893 1.00 91.50 91 ARG A CA 1
ATOM 703 C C . ARG A 1 91 ? 0.841 10.270 -8.336 1.00 91.50 91 ARG A C 1
ATOM 705 O O . ARG A 1 91 ? 1.960 10.755 -8.135 1.00 91.50 91 ARG A O 1
ATOM 712 N N . TRP A 1 92 ? 0.686 9.091 -8.943 1.00 93.38 92 TRP A N 1
ATOM 713 C CA . TRP A 1 92 ? 1.806 8.354 -9.520 1.00 93.38 92 TRP A CA 1
ATOM 714 C C . TRP A 1 92 ? 2.569 9.200 -10.544 1.00 93.38 92 TRP A C 1
ATOM 716 O O . TRP A 1 92 ? 1.992 9.828 -11.429 1.00 93.38 92 TRP A O 1
ATOM 726 N N . SER A 1 93 ? 3.897 9.151 -10.470 1.00 93.25 93 SER A N 1
ATOM 727 C CA . SER A 1 93 ? 4.792 9.762 -11.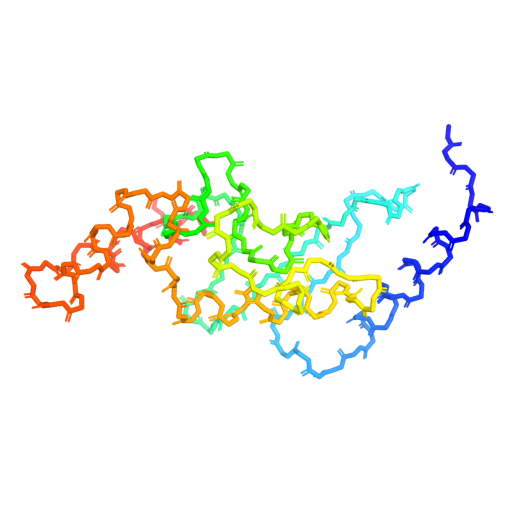449 1.00 93.25 93 SER A CA 1
ATOM 728 C C . SER A 1 93 ? 6.009 8.861 -11.666 1.00 93.25 93 SER A C 1
ATOM 730 O O . SER A 1 93 ? 6.470 8.243 -10.707 1.00 93.25 93 SER A O 1
ATOM 732 N N . PRO A 1 94 ? 6.600 8.804 -12.877 1.00 91.81 94 PRO A N 1
ATOM 733 C CA . PRO A 1 94 ? 7.792 7.991 -13.149 1.00 91.81 94 PRO A CA 1
ATOM 734 C C . PRO A 1 94 ? 9.028 8.342 -12.306 1.00 91.81 94 PRO A C 1
ATOM 736 O O . PRO A 1 94 ? 10.006 7.598 -12.326 1.00 91.81 94 PRO A O 1
ATOM 739 N N . VAL A 1 95 ? 9.013 9.482 -11.606 1.00 92.31 95 VAL A N 1
ATOM 740 C CA . VAL A 1 95 ? 10.067 9.872 -10.655 1.00 92.31 95 VAL A CA 1
ATOM 741 C C . VAL A 1 95 ? 9.987 9.097 -9.335 1.00 92.31 95 VAL A C 1
ATOM 743 O O . VAL A 1 95 ? 10.985 9.012 -8.624 1.00 92.31 95 VAL A O 1
ATOM 746 N N . GLN A 1 96 ? 8.820 8.536 -9.004 1.00 93.81 96 GLN A N 1
ATOM 747 C CA . GLN A 1 96 ? 8.622 7.787 -7.770 1.00 93.81 96 GLN A CA 1
ATOM 748 C C . GLN A 1 96 ? 9.438 6.493 -7.794 1.00 93.81 96 GLN A C 1
ATOM 750 O O . GLN A 1 96 ? 9.535 5.800 -8.811 1.00 93.81 96 GLN A O 1
ATOM 755 N N . THR A 1 97 ? 10.030 6.160 -6.654 1.00 93.88 97 THR A N 1
ATOM 756 C CA . THR A 1 97 ? 10.802 4.934 -6.456 1.00 93.88 97 THR A CA 1
ATOM 757 C C . THR A 1 97 ? 10.071 4.035 -5.458 1.00 93.88 97 THR A C 1
ATOM 759 O O . THR A 1 97 ? 9.225 4.515 -4.700 1.00 93.88 97 THR A O 1
ATOM 762 N N . PRO A 1 98 ? 10.385 2.730 -5.394 1.00 93.31 98 PRO A N 1
ATOM 763 C CA . PRO A 1 98 ? 9.836 1.875 -4.343 1.00 93.31 98 PRO A CA 1
ATOM 764 C C . PRO A 1 98 ? 10.109 2.436 -2.936 1.00 93.31 98 PRO A C 1
ATOM 766 O O . PRO A 1 98 ? 9.259 2.352 -2.058 1.00 93.31 98 PRO A O 1
ATOM 769 N N . GLU A 1 99 ? 11.249 3.102 -2.747 1.00 91.06 99 GLU A N 1
ATOM 770 C CA . GLU A 1 99 ? 11.589 3.811 -1.515 1.00 91.06 99 GLU A CA 1
ATOM 771 C C . GLU A 1 99 ? 10.591 4.933 -1.175 1.00 91.06 99 GLU A C 1
ATOM 773 O O . GLU A 1 99 ? 10.054 4.956 -0.066 1.00 91.06 99 GLU A O 1
ATOM 778 N N . THR A 1 100 ? 10.281 5.833 -2.119 1.00 92.12 100 THR A N 1
ATOM 779 C CA . THR A 1 100 ? 9.334 6.936 -1.865 1.00 92.12 100 THR A CA 1
ATOM 780 C C . THR A 1 100 ? 7.919 6.426 -1.594 1.00 92.12 100 THR A C 1
ATOM 782 O O . THR A 1 100 ? 7.223 6.977 -0.737 1.00 92.12 100 THR A O 1
ATOM 785 N N . ILE A 1 101 ? 7.515 5.329 -2.245 1.00 93.06 101 ILE A N 1
ATOM 786 C CA . ILE A 1 101 ? 6.240 4.643 -1.982 1.00 93.06 101 ILE A CA 1
ATOM 787 C C . ILE A 1 101 ? 6.189 4.123 -0.540 1.00 93.06 101 ILE A C 1
ATOM 789 O O . ILE A 1 101 ? 5.197 4.342 0.163 1.00 93.06 101 ILE A O 1
ATOM 793 N N . LEU A 1 102 ? 7.244 3.451 -0.069 1.00 90.69 102 LEU A N 1
ATOM 794 C CA . LEU A 1 102 ? 7.269 2.905 1.289 1.00 90.69 102 LEU A CA 1
ATOM 795 C C . LEU A 1 102 ? 7.350 3.999 2.357 1.00 90.69 102 LEU A C 1
ATOM 797 O O . LEU A 1 102 ? 6.683 3.883 3.382 1.00 90.69 102 LEU A O 1
ATOM 801 N N . LEU A 1 103 ? 8.086 5.087 2.114 1.00 88.44 103 LEU A N 1
ATOM 802 C CA . LEU A 1 103 ? 8.091 6.254 3.004 1.00 88.44 103 LEU A CA 1
ATOM 803 C C . LEU A 1 103 ? 6.695 6.872 3.134 1.00 88.44 103 LEU A C 1
ATOM 805 O O . LEU A 1 103 ? 6.239 7.161 4.242 1.00 88.44 103 LEU A O 1
ATOM 809 N N . SER A 1 104 ? 5.992 7.027 2.010 1.00 91.00 104 SER A N 1
ATOM 810 C CA . SER A 1 104 ? 4.611 7.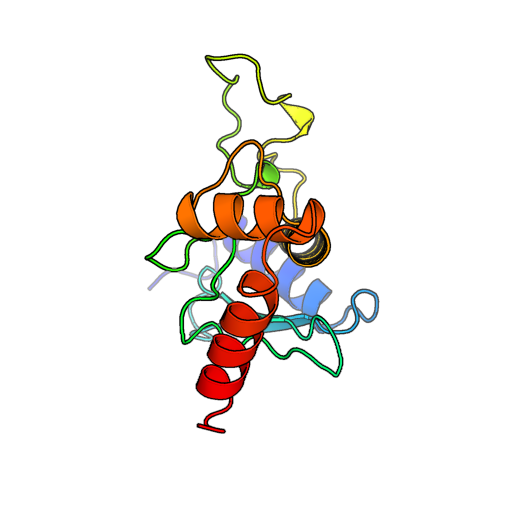514 1.991 1.00 91.00 104 SER A CA 1
ATOM 811 C 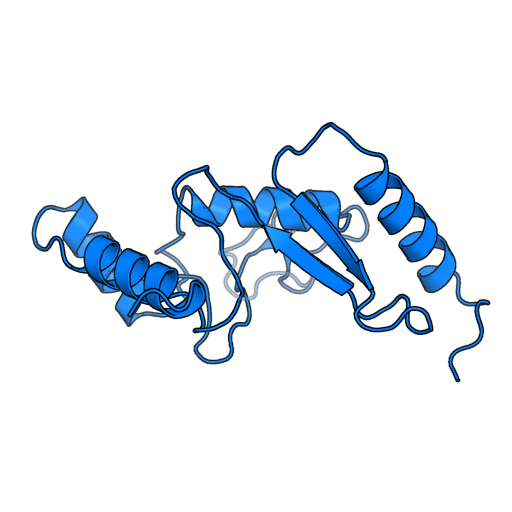C . SER A 1 104 ? 3.672 6.567 2.747 1.00 91.00 104 SER A C 1
ATOM 813 O O . SER A 1 104 ? 2.856 7.007 3.556 1.00 91.00 104 SER A O 1
ATOM 815 N N . THR A 1 105 ? 3.867 5.256 2.581 1.00 90.06 105 THR A N 1
ATOM 816 C CA . THR A 1 105 ? 3.127 4.224 3.318 1.00 90.06 105 THR A CA 1
ATOM 817 C C . THR A 1 105 ? 3.364 4.342 4.826 1.00 90.06 105 THR A C 1
ATOM 819 O O . THR A 1 105 ? 2.404 4.434 5.582 1.00 90.06 105 THR A O 1
ATOM 822 N N . ILE A 1 106 ? 4.615 4.421 5.289 1.00 86.44 106 ILE A N 1
ATOM 823 C CA . ILE A 1 106 ? 4.938 4.586 6.719 1.00 86.44 106 ILE A CA 1
ATOM 824 C C . ILE A 1 106 ? 4.320 5.871 7.284 1.00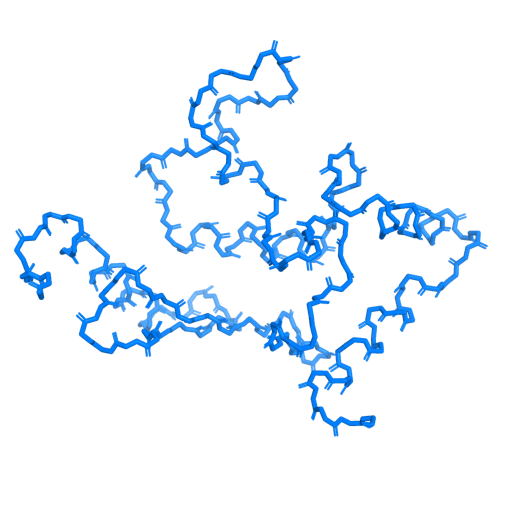 86.44 106 ILE A C 1
ATOM 826 O O . ILE A 1 106 ? 3.785 5.862 8.393 1.00 86.44 106 ILE A O 1
ATOM 830 N N . SER A 1 107 ? 4.365 6.972 6.532 1.00 88.19 107 SER A N 1
ATOM 831 C CA . SER A 1 107 ? 3.708 8.225 6.921 1.00 88.19 107 SER A CA 1
ATOM 832 C C . SER A 1 107 ? 2.199 8.028 7.122 1.00 88.19 107 SER A C 1
ATOM 834 O O . SER A 1 107 ? 1.651 8.440 8.146 1.00 88.19 107 SER A O 1
ATOM 836 N N . LEU A 1 108 ? 1.545 7.307 6.204 1.00 90.19 108 LEU A N 1
ATOM 837 C CA . LEU A 1 108 ? 0.121 6.986 6.286 1.00 90.19 108 LEU A CA 1
ATOM 838 C C . LEU A 1 108 ? -0.221 6.124 7.509 1.00 90.19 108 LEU A C 1
ATOM 840 O O . LEU A 1 108 ? -1.221 6.376 8.169 1.00 90.19 108 LEU A O 1
ATOM 844 N N . PHE A 1 109 ? 0.614 5.141 7.858 1.00 86.31 109 PHE A N 1
ATOM 845 C CA . PHE A 1 109 ? 0.396 4.321 9.057 1.00 86.31 109 PHE A CA 1
ATOM 846 C C . PHE A 1 109 ? 0.524 5.127 10.360 1.00 86.31 109 PHE A C 1
ATOM 848 O O . PHE A 1 109 ? -0.147 4.816 11.345 1.00 86.31 109 PHE A O 1
ATOM 855 N N . HIS A 1 110 ? 1.353 6.176 10.380 1.00 84.12 110 HIS A N 1
ATOM 856 C CA . HIS A 1 110 ? 1.424 7.099 11.514 1.00 84.12 110 HIS A CA 1
ATOM 857 C C . HIS A 1 110 ? 0.243 8.076 11.555 1.00 84.12 110 HIS A C 1
ATOM 859 O O . HIS A 1 110 ? -0.215 8.440 12.639 1.00 84.12 110 HIS A O 1
ATOM 865 N N . SER A 1 111 ? -0.237 8.513 10.390 1.00 88.44 111 SER A N 1
ATOM 866 C CA . SER A 1 111 ? -1.336 9.471 10.240 1.00 88.44 111 SER A CA 1
ATOM 867 C C . SER A 1 111 ? -2.344 8.976 9.196 1.00 88.44 111 SER A C 1
ATOM 869 O O . SER A 1 111 ? -2.273 9.399 8.040 1.00 88.44 111 SER A O 1
ATOM 871 N N . PRO A 1 112 ? -3.284 8.089 9.587 1.00 91.00 112 PRO A N 1
ATOM 872 C CA . PRO A 1 112 ? -4.281 7.556 8.664 1.00 91.00 112 PRO A CA 1
ATOM 873 C C . PRO A 1 112 ? -5.123 8.667 8.032 1.00 91.00 112 PRO A C 1
ATOM 875 O O . PRO A 1 112 ? -5.547 9.592 8.731 1.00 91.00 112 PRO A O 1
ATOM 878 N N . ASN A 1 113 ? -5.408 8.549 6.734 1.00 90.75 113 ASN A N 1
ATOM 879 C CA . ASN A 1 113 ? -6.275 9.481 6.019 1.00 90.75 113 ASN A CA 1
ATOM 880 C C . ASN A 1 113 ? -7.727 8.989 6.085 1.00 90.75 113 ASN A C 1
ATOM 882 O O . ASN A 1 113 ? -8.077 7.952 5.517 1.00 90.75 113 ASN A O 1
ATOM 886 N N . ASP A 1 114 ? -8.580 9.739 6.775 1.00 91.44 114 ASP A N 1
ATOM 887 C CA . ASP A 1 114 ? -10.000 9.445 6.901 1.00 91.44 114 ASP A CA 1
ATOM 888 C C . ASP A 1 114 ? -10.891 10.216 5.920 1.00 91.44 114 ASP A C 1
ATOM 890 O O . ASP A 1 114 ? -12.088 9.948 5.899 1.00 91.44 114 ASP A O 1
ATOM 894 N N . GLU A 1 115 ? -10.363 11.127 5.101 1.00 87.81 115 GLU A N 1
ATOM 895 C CA . GLU A 1 115 ? -11.124 11.887 4.096 1.00 87.81 115 GLU A CA 1
ATOM 896 C C . GLU A 1 115 ? -11.483 11.028 2.874 1.00 87.81 115 GLU A C 1
ATOM 898 O O . GLU A 1 115 ? -12.603 11.115 2.371 1.00 87.81 115 GLU A O 1
ATOM 903 N N . SER A 1 116 ? -10.578 10.131 2.467 1.00 86.81 116 SER A N 1
ATOM 904 C CA . SER A 1 116 ? -10.748 9.188 1.351 1.00 86.81 116 SER A CA 1
ATOM 905 C C . SER A 1 116 ? -10.468 7.731 1.770 1.00 86.81 116 SER A C 1
ATOM 907 O O . SER A 1 116 ? -9.485 7.114 1.350 1.00 86.81 116 SER A O 1
ATOM 909 N N . PRO A 1 117 ? -11.309 7.139 2.642 1.00 93.50 117 PRO A N 1
ATOM 910 C CA . PRO A 1 117 ? -11.021 5.834 3.214 1.00 93.50 117 PRO A CA 1
ATOM 911 C C . PRO A 1 117 ? -11.355 4.683 2.257 1.00 93.50 117 PRO A C 1
ATOM 913 O O . PRO A 1 117 ? -12.440 4.616 1.683 1.00 93.50 117 PRO A O 1
ATOM 916 N N . ALA A 1 118 ? -10.452 3.708 2.183 1.00 95.25 118 ALA A N 1
ATOM 917 C CA . ALA A 1 118 ? -10.709 2.397 1.588 1.00 95.25 118 ALA A CA 1
ATOM 918 C C . ALA A 1 118 ? -11.587 1.516 2.494 1.00 95.25 118 ALA A C 1
ATOM 920 O O . ALA A 1 118 ? -12.359 0.689 2.011 1.00 95.25 118 ALA A O 1
ATOM 921 N N . ASN A 1 119 ? -11.485 1.711 3.811 1.00 95.56 119 ASN A N 1
ATOM 922 C CA . ASN A 1 119 ? -12.271 1.033 4.832 1.00 95.56 119 ASN A CA 1
ATOM 923 C C . ASN A 1 119 ? -13.065 2.061 5.648 1.00 95.56 119 ASN A C 1
ATOM 925 O O . ASN A 1 119 ? -12.554 2.703 6.572 1.00 95.56 119 ASN A O 1
ATOM 929 N N . VAL A 1 120 ? -14.346 2.195 5.302 1.00 95.44 120 VAL A N 1
ATOM 930 C CA . VAL A 1 120 ? -15.270 3.158 5.920 1.00 95.44 120 VAL A CA 1
ATOM 931 C C . VAL A 1 120 ? -15.485 2.865 7.410 1.00 95.44 120 VAL A C 1
ATOM 933 O O . VAL A 1 120 ? -15.607 3.796 8.208 1.00 95.44 120 VAL A O 1
ATOM 936 N N . GLU A 1 121 ? -15.497 1.589 7.813 1.00 94.75 121 GLU A N 1
ATOM 937 C CA . GLU A 1 121 ? -15.650 1.203 9.220 1.00 94.75 121 GLU A CA 1
ATOM 938 C C . GLU A 1 121 ? -14.449 1.678 10.046 1.00 94.75 121 GLU A C 1
ATOM 940 O O . GLU A 1 121 ? -14.625 2.353 11.066 1.00 94.75 121 GLU A O 1
ATOM 945 N N . ALA A 1 122 ? -13.233 1.374 9.585 1.00 94.94 122 ALA A N 1
ATOM 946 C CA . ALA A 1 122 ? -11.999 1.778 10.248 1.00 94.94 122 ALA A CA 1
ATOM 947 C C . ALA A 1 122 ? -11.886 3.306 10.340 1.00 94.94 122 ALA A C 1
ATOM 949 O O . ALA A 1 122 ? -11.544 3.827 11.401 1.00 94.94 122 ALA A O 1
ATOM 950 N N . ALA A 1 123 ? -12.250 4.029 9.277 1.00 95.56 123 ALA A N 1
ATOM 951 C CA . ALA A 1 123 ? -12.262 5.490 9.265 1.00 95.56 123 ALA A CA 1
ATOM 952 C C . ALA A 1 123 ? -13.257 6.082 10.274 1.00 95.56 123 ALA A C 1
ATOM 954 O O . ALA A 1 123 ? -12.900 6.975 11.045 1.00 95.56 123 ALA A O 1
ATOM 955 N N . ARG A 1 124 ? -14.487 5.551 10.337 1.00 95.25 124 ARG A N 1
ATOM 956 C CA . ARG A 1 124 ? -15.490 5.980 11.326 1.00 95.25 124 ARG A CA 1
ATOM 957 C C . ARG A 1 124 ? -14.985 5.766 12.754 1.00 95.25 124 ARG A C 1
ATOM 959 O O . ARG A 1 124 ? -15.055 6.687 13.565 1.00 95.25 124 ARG A O 1
ATOM 966 N N . MET A 1 125 ? -14.459 4.577 13.058 1.00 94.94 125 MET A N 1
ATOM 967 C CA . MET A 1 125 ? -13.943 4.265 14.396 1.00 94.94 125 MET A CA 1
ATOM 968 C C . MET A 1 125 ? -12.730 5.134 14.757 1.00 94.94 125 MET A C 1
ATOM 970 O O . MET A 1 125 ? -12.609 5.571 15.900 1.00 94.94 125 MET A O 1
ATOM 974 N N . PHE A 1 126 ? -11.858 5.423 13.788 1.00 94.31 126 PHE A N 1
ATOM 975 C CA . PHE A 1 126 ? -10.721 6.322 13.975 1.00 94.31 126 PHE A CA 1
ATOM 976 C C . PHE A 1 126 ? -11.166 7.750 14.323 1.00 94.31 126 PHE A C 1
ATOM 978 O O . PHE A 1 126 ? -10.647 8.332 15.278 1.00 94.31 126 PHE A O 1
ATOM 985 N N . ARG A 1 127 ? -12.168 8.297 13.617 1.00 94.50 127 ARG A N 1
ATOM 986 C CA . ARG A 1 127 ? -12.762 9.610 13.935 1.00 94.50 127 ARG A CA 1
ATOM 987 C C . ARG A 1 127 ? -13.366 9.638 15.332 1.00 94.50 127 ARG A C 1
ATOM 989 O O . ARG A 1 127 ? -13.060 10.534 16.112 1.00 94.50 127 ARG A O 1
ATOM 996 N N . GLU A 1 128 ? -14.167 8.631 15.675 1.00 94.56 128 GLU A N 1
ATOM 997 C CA . GLU A 1 128 ? -14.778 8.519 17.004 1.00 94.56 128 GLU A CA 1
ATOM 998 C C . GLU A 1 128 ? -13.732 8.463 18.120 1.00 94.56 128 GLU A C 1
ATOM 1000 O O . GLU A 1 128 ? -13.945 9.043 19.186 1.00 94.56 128 GLU A O 1
ATOM 1005 N N . GLU A 1 129 ? -12.590 7.813 17.881 1.00 93.31 129 GLU A N 1
ATOM 1006 C CA . GLU A 1 129 ? -11.491 7.781 18.843 1.00 93.31 129 GLU A CA 1
ATOM 1007 C C . GLU A 1 129 ? -10.734 9.104 18.952 1.00 93.31 129 GLU A C 1
ATOM 1009 O O . GLU A 1 129 ? -10.407 9.521 20.067 1.00 93.31 129 GLU A O 1
ATOM 1014 N N . ARG A 1 130 ? -10.523 9.820 17.843 1.00 90.75 130 ARG A N 1
ATOM 1015 C CA . ARG A 1 130 ? -9.958 11.183 17.859 1.00 90.75 130 ARG A CA 1
ATOM 1016 C C . ARG A 1 130 ? -10.860 12.179 18.585 1.00 90.75 130 ARG A C 1
ATOM 1018 O O . ARG A 1 130 ? -10.361 13.058 19.280 1.00 90.75 130 ARG A O 1
ATOM 1025 N N . GLU A 1 131 ? -12.171 12.017 18.458 1.00 94.44 131 GLU A N 1
ATOM 1026 C CA . GLU A 1 131 ? -13.185 12.828 19.140 1.00 94.44 131 GLU A CA 1
ATOM 1027 C C . GLU A 1 131 ? -13.430 12.392 20.597 1.00 94.44 131 GLU A C 1
ATOM 1029 O O . GLU A 1 131 ? -14.213 13.021 21.308 1.00 94.44 131 GLU A O 1
ATOM 1034 N N . GLY A 1 132 ? -12.786 11.314 21.059 1.00 92.31 132 GLY A N 1
ATOM 1035 C CA . GLY A 1 132 ? -12.920 10.799 22.424 1.00 92.31 132 GLY A CA 1
ATOM 1036 C C . GLY A 1 132 ? -14.243 10.080 22.718 1.00 92.31 132 GLY A C 1
ATOM 1037 O O . GLY A 1 132 ? -14.538 9.813 23.882 1.00 92.31 132 GLY A O 1
ATOM 1038 N N . LYS A 1 133 ? -15.032 9.749 21.690 1.00 91.88 133 LYS A N 1
ATOM 1039 C CA . LYS A 1 133 ? -16.330 9.064 21.808 1.00 91.88 133 LYS A CA 1
ATOM 1040 C C . LYS A 1 133 ? -16.185 7.558 22.033 1.00 91.88 133 LYS A C 1
ATOM 1042 O O . LYS A 1 133 ? -16.999 6.968 22.738 1.00 91.88 133 LYS A O 1
ATOM 1047 N N . ASN A 1 134 ? -15.160 6.938 21.449 1.00 89.25 134 ASN A N 1
ATOM 1048 C CA . ASN A 1 134 ? -14.876 5.505 21.567 1.00 89.25 134 ASN A CA 1
ATOM 1049 C C . ASN A 1 134 ? -13.347 5.268 21.629 1.00 89.25 134 ASN A C 1
ATOM 1051 O O . ASN A 1 134 ? -12.587 6.091 21.155 1.00 89.25 134 ASN A O 1
ATOM 1055 N N . LYS A 1 135 ? -12.857 4.178 22.228 1.00 88.06 135 LYS A N 1
ATOM 1056 C CA . LYS A 1 135 ? -11.432 3.772 22.224 1.00 88.06 135 LYS A CA 1
ATOM 1057 C C . LYS A 1 135 ? -11.198 2.398 21.576 1.00 88.06 135 LYS A C 1
ATOM 1059 O O . LYS A 1 135 ? -10.206 1.724 21.861 1.00 88.06 135 LYS A O 1
ATOM 1064 N N . ASP A 1 136 ? -12.146 1.947 20.761 1.00 90.88 136 ASP A N 1
ATOM 1065 C CA . ASP A 1 136 ? -12.131 0.620 20.151 1.00 90.88 136 ASP A CA 1
ATOM 1066 C C . ASP A 1 136 ? -11.222 0.517 18.922 1.00 90.88 136 ASP A C 1
ATOM 1068 O O . ASP A 1 136 ? -10.784 -0.589 18.607 1.00 90.88 136 ASP A O 1
ATOM 1072 N N . PHE A 1 137 ? -10.899 1.623 18.240 1.00 90.69 137 PHE A N 1
ATOM 1073 C CA . PHE A 1 137 ? -10.073 1.575 17.029 1.00 90.69 137 PHE A CA 1
ATOM 1074 C C . PHE A 1 137 ? -8.673 1.039 17.352 1.00 90.69 137 PHE A C 1
ATOM 1076 O O . PHE A 1 137 ? -8.287 -0.016 16.845 1.00 90.69 137 PHE A O 1
ATOM 1083 N N . ARG A 1 138 ? -7.958 1.660 18.300 1.00 88.12 138 ARG A N 1
ATOM 1084 C CA . ARG A 1 138 ? -6.634 1.172 18.734 1.00 88.12 138 ARG A CA 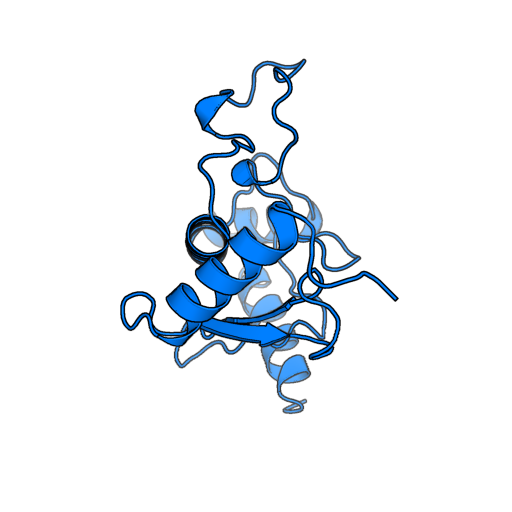1
ATOM 1085 C C . ARG A 1 138 ? -6.694 -0.231 19.334 1.00 88.12 138 ARG A C 1
ATOM 1087 O O . ARG A 1 138 ? -5.744 -0.999 19.186 1.00 88.12 138 ARG A O 1
ATOM 1094 N N . ARG A 1 139 ? -7.793 -0.588 20.008 1.00 89.12 139 ARG A N 1
ATOM 1095 C CA . ARG A 1 139 ? -8.004 -1.941 20.547 1.00 89.12 139 ARG A CA 1
ATOM 1096 C C . ARG A 1 139 ? -8.063 -2.980 19.424 1.00 89.12 139 ARG A C 1
ATOM 1098 O O . ARG A 1 139 ? -7.409 -4.013 19.541 1.00 89.12 139 ARG A O 1
ATOM 1105 N N . ARG A 1 140 ? -8.807 -2.705 18.349 1.00 89.38 140 ARG A N 1
ATOM 1106 C CA . ARG A 1 140 ? -8.938 -3.603 17.194 1.00 89.38 140 ARG A CA 1
ATOM 1107 C C . ARG A 1 140 ? -7.634 -3.708 16.407 1.00 89.38 140 ARG A C 1
ATOM 1109 O O . ARG A 1 140 ? -7.228 -4.823 16.109 1.00 89.38 140 ARG A O 1
ATOM 1116 N N . CYS A 1 141 ? -6.926 -2.596 16.189 1.00 87.62 141 CYS A N 1
ATOM 1117 C CA . CYS A 1 141 ? -5.596 -2.620 15.571 1.00 87.62 141 CYS A CA 1
ATOM 1118 C C . CYS A 1 141 ? -4.617 -3.506 16.360 1.00 87.62 141 CYS A C 1
ATOM 1120 O O . CYS A 1 141 ? -3.988 -4.384 15.781 1.00 87.62 141 CYS A O 1
ATOM 1122 N N . ARG A 1 142 ? -4.531 -3.338 17.690 1.00 84.88 142 ARG A N 1
ATOM 1123 C CA . ARG A 1 142 ? -3.654 -4.167 18.541 1.00 84.88 142 ARG A CA 1
ATOM 1124 C C . ARG A 1 142 ? -4.018 -5.645 18.497 1.00 84.88 142 ARG A C 1
ATOM 1126 O O . ARG A 1 142 ? -3.121 -6.476 18.508 1.00 84.88 142 ARG A O 1
ATOM 1133 N N . LYS A 1 143 ? -5.312 -5.968 18.447 1.00 86.88 143 LYS A N 1
ATOM 1134 C CA . LYS A 1 143 ? -5.766 -7.352 18.311 1.00 86.88 143 LYS A CA 1
ATOM 1135 C C . LYS A 1 143 ? -5.259 -7.971 17.002 1.00 86.88 143 LYS A C 1
ATOM 1137 O O . LYS A 1 143 ? -4.634 -9.018 17.061 1.00 86.88 143 LYS A O 1
ATOM 1142 N N . CYS A 1 144 ? -5.426 -7.288 15.866 1.00 85.06 144 CYS A N 1
ATOM 1143 C CA . CYS A 1 144 ? -4.903 -7.767 14.579 1.00 85.06 144 CYS A CA 1
ATOM 1144 C C . CYS A 1 144 ? -3.380 -7.979 14.607 1.00 85.06 144 CYS A C 1
ATOM 1146 O O . CYS A 1 144 ? -2.881 -8.947 14.046 1.00 85.06 144 CYS A O 1
ATOM 1148 N N . VAL A 1 145 ? -2.635 -7.097 15.282 1.00 81.12 145 VAL A N 1
ATOM 1149 C CA . VAL A 1 145 ? -1.175 -7.234 15.411 1.00 81.12 145 VAL A CA 1
ATOM 1150 C C . VAL A 1 145 ? -0.803 -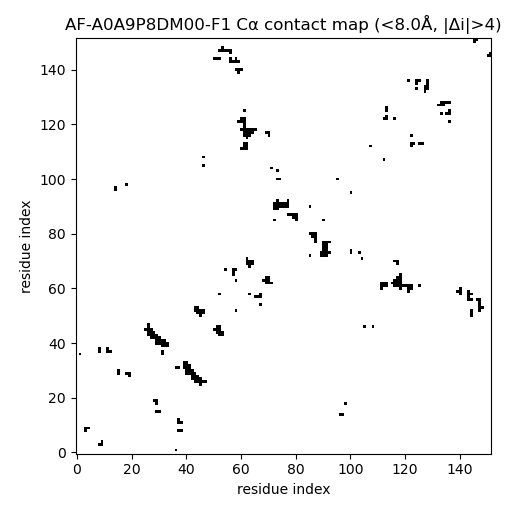8.476 16.223 1.00 81.12 145 VAL A C 1
ATOM 1152 O O . VAL A 1 145 ? 0.066 -9.230 15.802 1.00 81.12 145 VAL A O 1
ATOM 1155 N N . ARG A 1 146 ? -1.468 -8.740 17.351 1.00 82.56 146 ARG A N 1
ATOM 1156 C CA . ARG A 1 146 ? -1.198 -9.951 18.150 1.00 82.56 146 ARG A CA 1
ATOM 1157 C C . ARG A 1 146 ? -1.547 -11.235 17.406 1.00 82.56 146 ARG A C 1
ATOM 1159 O O . ARG A 1 146 ? -0.767 -12.181 17.443 1.00 82.56 146 ARG A O 1
ATOM 1166 N N . GLU A 1 147 ? -2.660 -11.236 16.675 1.00 83.62 147 GLU A N 1
ATOM 1167 C CA . GLU A 1 147 ? -3.028 -12.345 15.789 1.00 83.62 147 GLU A CA 1
ATOM 1168 C C . GLU A 1 147 ? -1.931 -12.584 14.735 1.00 83.62 147 GLU A C 1
ATOM 1170 O O . GLU A 1 147 ? -1.539 -13.727 14.516 1.00 83.62 147 GLU A O 1
ATOM 1175 N N . SER A 1 148 ? -1.351 -11.516 14.165 1.00 77.81 148 SER A N 1
ATOM 1176 C CA . SER A 1 148 ? -0.242 -11.621 13.196 1.00 77.81 148 SER A CA 1
ATOM 1177 C C . SER A 1 148 ? 1.045 -12.211 13.783 1.00 77.81 148 SER A C 1
ATOM 1179 O O . SER A 1 148 ? 1.855 -12.795 13.066 1.00 77.81 148 SER A O 1
ATOM 1181 N N . LEU A 1 149 ? 1.236 -12.068 15.098 1.00 76.88 149 LEU A N 1
ATOM 1182 C CA . LEU A 1 149 ? 2.381 -12.603 15.836 1.00 76.88 149 LEU A CA 1
ATOM 1183 C C . LEU A 1 149 ? 2.150 -14.038 16.335 1.00 76.88 149 LEU A C 1
ATOM 1185 O O . LEU A 1 149 ? 3.076 -14.648 16.869 1.00 76.88 149 LEU A O 1
ATOM 1189 N N . GLY A 1 150 ? 0.937 -14.582 16.180 1.00 76.31 150 GLY A N 1
ATOM 1190 C CA . GLY A 1 150 ? 0.548 -15.863 16.773 1.00 76.31 150 GLY A CA 1
ATOM 1191 C C . GLY A 1 150 ? 0.467 -15.822 18.304 1.00 76.31 150 GLY A C 1
ATOM 1192 O O . GLY A 1 150 ? 0.686 -16.842 18.954 1.00 76.31 150 GLY A O 1
ATOM 1193 N N . GLU A 1 151 ? 0.209 -14.644 18.883 1.00 72.62 151 GLU A N 1
ATOM 1194 C CA . GLU A 1 151 ? 0.132 -14.426 20.336 1.00 72.62 151 GLU A CA 1
ATOM 1195 C C . GLU A 1 151 ? -1.284 -14.613 20.922 1.00 72.62 151 GLU A C 1
ATOM 1197 O O . GLU A 1 151 ? -1.454 -14.480 22.135 1.00 72.62 151 GLU A O 1
ATOM 1202 N N . ASP A 1 152 ? -2.285 -14.929 20.092 1.00 56.59 152 ASP A N 1
ATOM 1203 C CA . ASP A 1 152 ? -3.693 -15.151 20.469 1.00 56.59 152 ASP A CA 1
ATOM 1204 C C . ASP A 1 152 ? -4.187 -16.550 20.025 1.00 56.59 152 ASP A C 1
ATOM 1206 O O . ASP A 1 152 ? -3.779 -17.021 18.936 1.00 56.59 152 ASP A O 1
#

Radius of gyration: 17.36 Å; Cα contacts (8 Å, |Δi|>4): 178; chains: 1; bounding box: 38×35×43 Å

Nearest PDB structures (foldseek):
  5knl-assembly1_C  TM=8.489E-01  e=1.276E-12  Schizosaccharomyces pombe 972h-
  6nyo-assembly1_A  TM=8.351E-01  e=3.460E-10  Homo sapiens
  2cyx-assembly1_A  TM=8.101E-01  e=5.403E-10  Homo sapiens
  6op8-assembly1_A  TM=8.081E-01  e=2.828E-09  Schizosaccharomyces pombe 972h-
  8rx0-assembly1_G  TM=8.214E-01  e=1.077E-08  Homo sapiens

Organism: NCBI:txid1042133

Sequence (152 aa):
MATSSAPAASLLKRQLKEMQAGKDIPGISCGLVNDNNIFEWEVMLMISDDCKYYGDPIPFHPNIYENGKLCISILHPPEEDEYGYEAASERWSPVQTPETILLSTISLFHSPNDESPANVEAARMFREEREGKNKDFRRRCRKCVRESLGED

Foldseek 3Di:
DDDCPDPVSVVLVVLLVCVCPDPPDPFWDKDAPDPVDSPHMDIWGCLDPLFTDPCPPQALAQQAANVNDGHFQCDADLDQDPVNPDDSVRHHDPVDGPVNVVVRVSVCVVPPDLVDGNDVVLSVQVVCVVVVNDDCNVVRRSVRRCVSVVND